Protein AF-A0A380EGG2-F1 (afdb_monomer_lite)

Radius of gyration: 13.26 Å; chains: 1; bounding box: 43×28×20 Å

pLDDT: mean 84.47, std 9.1, range [54.81, 91.19]

Organism: Staphylococcus aureus (NCBI:txid1280)

Secondary structure (DSSP, 8-state):
-EEETTEEE-----GGG---HHHHHHH--GGGTT-SEEEEEEETTEEEEEEE---------

Sequence (61 aa):
MIKVDQHYFELIENYRECFNEEQFIARYSDILDKYDYIVGDYGYDQLRLKGFTKILIKKQR

Structure (mmCIF, N/CA/C/O backbone):
data_AF-A0A380EGG2-F1
#
_entry.id   AF-A0A380EGG2-F1
#
loop_
_atom_site.group_PDB
_atom_site.id
_atom_site.type_symbol
_atom_site.label_atom_id
_atom_site.label_alt_id
_atom_site.label_comp_id
_atom_site.label_asym_id
_atom_site.label_entity_id
_atom_site.label_seq_id
_atom_site.pdbx_PDB_ins_code
_atom_site.Cartn_x
_atom_site.Cartn_y
_atom_site.Cartn_z
_atom_site.occupancy
_atom_site.B_iso_or_equiv
_atom_site.auth_seq_id
_atom_site.auth_comp_id
_atom_site.auth_asym_id
_atom_site.auth_atom_id
_atom_site.pdbx_PDB_model_num
ATOM 1 N N . MET A 1 1 ? -0.340 -3.802 13.762 1.00 76.56 1 MET A N 1
ATOM 2 C CA . MET A 1 1 ? -0.135 -4.857 12.748 1.00 76.56 1 MET A CA 1
ATOM 3 C C . MET A 1 1 ? -1.464 -5.025 12.048 1.00 76.56 1 MET A C 1
ATOM 5 O O . MET A 1 1 ? -2.436 -5.336 12.723 1.00 76.56 1 MET A O 1
ATOM 9 N N . ILE A 1 2 ? -1.519 -4.713 10.760 1.00 86.88 2 ILE A N 1
ATOM 10 C CA . ILE A 1 2 ? -2.739 -4.747 9.954 1.00 86.88 2 ILE A CA 1
ATOM 11 C C . ILE A 1 2 ? -2.832 -6.141 9.341 1.00 86.88 2 ILE A C 1
ATOM 13 O O . ILE A 1 2 ? -1.863 -6.612 8.746 1.00 86.88 2 ILE A O 1
ATOM 17 N N . LYS A 1 3 ? -3.967 -6.818 9.496 1.00 87.81 3 LYS A N 1
ATOM 18 C CA . LYS A 1 3 ? -4.187 -8.125 8.874 1.00 87.81 3 LYS A CA 1
ATOM 19 C C . LYS A 1 3 ? -5.034 -7.944 7.624 1.00 87.81 3 LYS A C 1
ATOM 21 O O . LYS A 1 3 ? -6.154 -7.452 7.719 1.00 87.81 3 LYS A O 1
ATOM 26 N N . VAL A 1 4 ? -4.517 -8.381 6.481 1.00 88.19 4 VAL A N 1
ATOM 27 C CA . VAL A 1 4 ? -5.273 -8.419 5.227 1.00 88.19 4 VAL A CA 1
ATOM 28 C C . VAL A 1 4 ? -5.183 -9.820 4.656 1.00 88.19 4 VAL A C 1
ATOM 30 O O . VAL A 1 4 ? -4.091 -10.308 4.379 1.00 88.19 4 VAL A O 1
ATOM 33 N N . ASP A 1 5 ? -6.334 -10.476 4.536 1.00 84.44 5 ASP A N 1
ATOM 34 C CA . ASP A 1 5 ? -6.433 -11.892 4.177 1.00 84.44 5 ASP A CA 1
ATOM 35 C C . ASP A 1 5 ? -5.521 -12.778 5.065 1.00 84.44 5 ASP A C 1
ATOM 37 O O . ASP A 1 5 ? -5.694 -12.829 6.292 1.00 84.44 5 ASP A O 1
ATOM 41 N N . GLN A 1 6 ? -4.538 -13.455 4.468 1.00 86.75 6 GLN A N 1
ATOM 42 C CA . GLN A 1 6 ? -3.529 -14.277 5.140 1.00 86.75 6 GLN A CA 1
ATOM 43 C C . GLN A 1 6 ? -2.203 -13.547 5.406 1.00 86.75 6 GLN A C 1
ATOM 45 O O . GLN A 1 6 ? -1.291 -14.129 5.997 1.00 86.75 6 GLN A O 1
ATOM 50 N N . HIS A 1 7 ? -2.101 -12.272 5.031 1.00 86.38 7 HIS A N 1
ATOM 51 C CA . HIS A 1 7 ? -0.893 -11.469 5.166 1.00 86.38 7 HIS A CA 1
ATOM 52 C C . HIS A 1 7 ? -0.970 -10.504 6.353 1.00 86.38 7 HIS A C 1
ATOM 54 O O . HIS A 1 7 ? -2.020 -9.961 6.709 1.00 86.38 7 HIS A O 1
ATOM 60 N N . TYR A 1 8 ? 0.189 -10.284 6.971 1.00 89.62 8 TYR A N 1
ATOM 61 C CA . TYR A 1 8 ? 0.363 -9.327 8.055 1.00 89.62 8 TYR A CA 1
ATOM 62 C C . TYR A 1 8 ? 1.221 -8.174 7.557 1.00 89.62 8 TYR A C 1
ATOM 64 O O . TYR A 1 8 ? 2.372 -8.367 7.172 1.00 89.62 8 TYR A O 1
ATOM 72 N N . PHE A 1 9 ? 0.654 -6.975 7.602 1.00 89.19 9 PHE A N 1
ATOM 73 C CA . PHE A 1 9 ? 1.312 -5.738 7.225 1.00 89.19 9 PHE A CA 1
ATOM 74 C C . PHE A 1 9 ? 1.701 -4.936 8.463 1.00 89.19 9 PHE A C 1
ATOM 76 O O . PHE A 1 9 ? 0.965 -4.837 9.453 1.00 89.19 9 PHE A O 1
ATOM 83 N N . GLU A 1 10 ? 2.875 -4.326 8.392 1.00 89.56 10 GLU A N 1
ATOM 84 C CA . GLU A 1 10 ? 3.344 -3.358 9.369 1.00 89.56 10 GLU A CA 1
ATOM 85 C C . GLU A 1 10 ? 3.298 -1.965 8.746 1.00 89.56 10 GLU A C 1
ATOM 87 O O . GLU A 1 10 ? 3.776 -1.750 7.632 1.00 89.56 10 GLU A O 1
ATOM 92 N N . LEU A 1 11 ? 2.700 -1.016 9.464 1.00 89.06 11 LEU A N 1
ATOM 93 C CA . LEU A 1 11 ? 2.691 0.376 9.045 1.00 89.06 11 LEU A CA 1
ATOM 94 C C . LEU A 1 11 ? 4.049 0.991 9.387 1.00 89.06 11 LEU A C 1
ATOM 96 O O . LEU A 1 11 ? 4.318 1.278 10.549 1.00 89.06 11 LEU A O 1
ATOM 100 N N . ILE A 1 12 ? 4.895 1.170 8.373 1.00 88.88 12 ILE A N 1
ATOM 101 C CA . ILE A 1 12 ? 6.252 1.711 8.542 1.00 88.88 12 ILE A CA 1
ATOM 102 C C . ILE A 1 12 ? 6.209 3.237 8.682 1.00 88.88 12 ILE A C 1
ATOM 104 O O . ILE A 1 12 ? 6.831 3.798 9.579 1.00 88.88 12 ILE A O 1
ATOM 108 N N . GLU A 1 13 ? 5.452 3.910 7.814 1.00 87.00 13 GLU A N 1
ATOM 109 C CA . GLU A 1 13 ? 5.298 5.364 7.834 1.00 87.00 13 GLU A CA 1
ATOM 110 C C . GLU A 1 13 ? 3.840 5.763 7.603 1.00 87.00 13 GLU A C 1
ATOM 112 O O . GLU A 1 13 ? 3.169 5.245 6.710 1.00 87.00 13 GLU A O 1
ATO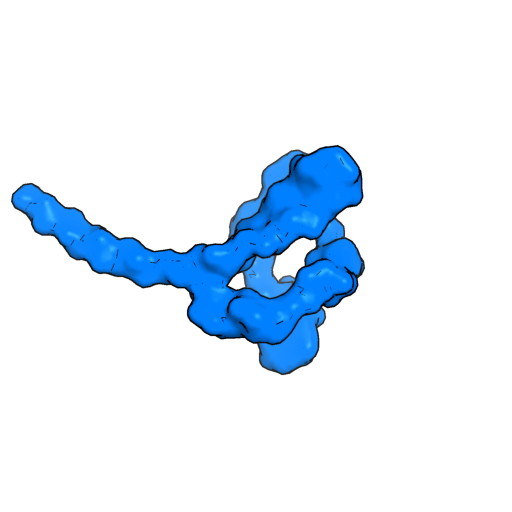M 117 N N . ASN A 1 14 ? 3.362 6.722 8.398 1.00 86.50 14 ASN A N 1
ATOM 118 C CA . ASN A 1 14 ? 2.060 7.353 8.221 1.00 86.50 14 ASN A CA 1
ATOM 119 C C . ASN A 1 14 ? 2.255 8.849 7.986 1.00 86.50 14 ASN A C 1
ATOM 121 O O . ASN A 1 14 ? 2.515 9.615 8.915 1.00 86.50 14 ASN A O 1
ATOM 125 N N . TYR A 1 15 ? 2.138 9.271 6.733 1.00 84.44 15 TYR A N 1
ATOM 126 C CA . TYR A 1 15 ? 2.259 10.678 6.393 1.00 84.44 15 TYR A CA 1
ATOM 127 C C . TYR A 1 15 ? 0.908 11.385 6.556 1.00 84.44 15 TYR A C 1
ATOM 129 O O . TYR A 1 15 ? -0.083 10.996 5.938 1.00 84.44 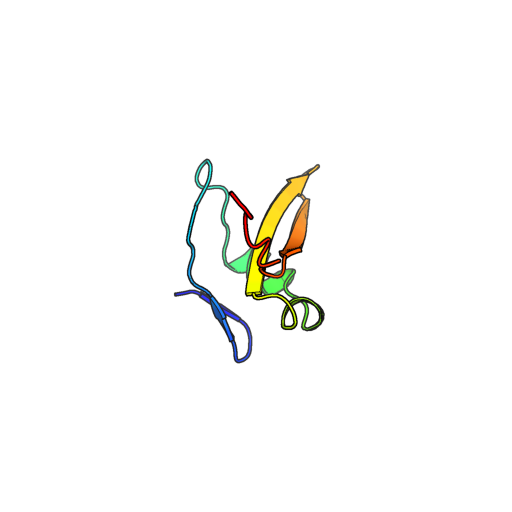15 TYR A O 1
ATOM 137 N N . ARG A 1 16 ? 0.887 12.451 7.371 1.00 84.75 16 ARG A N 1
ATOM 138 C CA . ARG A 1 16 ? -0.301 13.290 7.648 1.00 84.75 16 ARG A CA 1
ATOM 139 C C . ARG A 1 16 ? -1.514 12.523 8.180 1.00 84.75 16 ARG A C 1
ATOM 141 O O . ARG A 1 16 ? -2.641 12.923 7.912 1.00 84.75 16 ARG A O 1
ATOM 148 N N . GLU A 1 17 ? -1.285 11.414 8.879 1.00 82.44 17 GLU A N 1
ATOM 149 C CA . GLU A 1 17 ? -2.360 10.596 9.459 1.00 82.44 17 GLU A CA 1
ATOM 150 C C . GLU A 1 17 ? -3.398 10.131 8.417 1.00 82.44 17 GLU A C 1
ATOM 152 O O . GLU A 1 17 ? -4.549 9.858 8.736 1.00 82.44 17 GLU A O 1
ATOM 157 N N . CYS A 1 18 ? -2.991 10.038 7.147 1.00 82.25 18 CYS A N 1
ATOM 158 C CA . CYS A 1 18 ? -3.883 9.747 6.026 1.00 82.25 18 CYS A CA 1
ATOM 159 C C . CYS A 1 18 ? -4.093 8.234 5.819 1.00 82.25 18 CYS A C 1
ATOM 161 O O . CYS A 1 18 ? -4.889 7.802 4.984 1.00 82.25 18 CYS A O 1
ATOM 163 N N . PHE A 1 19 ? -3.384 7.396 6.576 1.00 86.69 19 PHE A N 1
ATOM 164 C CA . PHE A 1 19 ? -3.582 5.955 6.531 1.00 86.69 19 PHE A CA 1
ATOM 165 C C . PHE A 1 19 ? -4.935 5.559 7.142 1.00 86.69 19 PHE A C 1
ATOM 167 O O . PHE A 1 19 ? -5.196 5.815 8.315 1.00 86.69 19 PHE A O 1
ATOM 174 N N . ASN A 1 20 ? -5.771 4.887 6.349 1.00 87.69 20 ASN A N 1
ATOM 175 C CA . ASN A 1 20 ? -7.035 4.312 6.791 1.00 87.69 20 ASN A CA 1
ATOM 176 C C . ASN A 1 20 ? -7.017 2.804 6.503 1.00 87.69 20 ASN A C 1
ATOM 178 O O . ASN A 1 20 ? -6.905 2.386 5.348 1.00 87.69 20 ASN A O 1
ATOM 182 N N . GLU A 1 21 ? -7.111 2.003 7.565 1.00 88.62 21 GLU A N 1
ATOM 183 C CA . GLU A 1 21 ? -7.037 0.542 7.493 1.00 88.62 21 GLU A CA 1
ATOM 184 C C .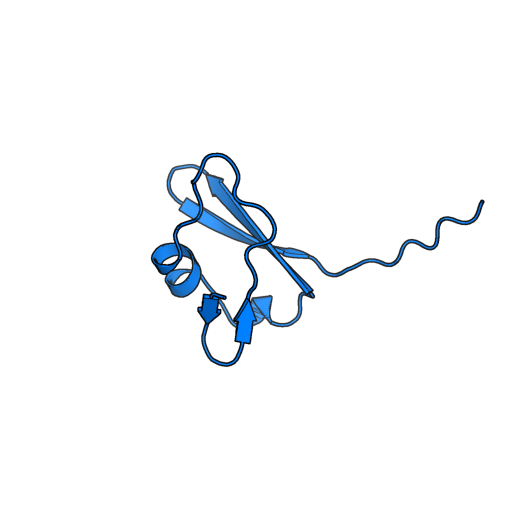 GLU A 1 21 ? -8.189 -0.058 6.673 1.00 88.62 21 GLU A C 1
ATOM 186 O O . GLU A 1 21 ? -7.961 -0.928 5.836 1.00 88.62 21 GLU A O 1
ATOM 191 N N . GLU A 1 22 ? -9.412 0.448 6.837 1.00 89.31 22 GLU A N 1
ATOM 192 C CA . GLU A 1 22 ? -10.599 -0.049 6.132 1.00 89.31 22 GLU A CA 1
ATOM 193 C C . GLU A 1 22 ? -10.500 0.200 4.622 1.00 89.31 22 GLU A C 1
ATOM 195 O O . GLU A 1 22 ? -10.777 -0.689 3.816 1.00 89.31 22 GLU A O 1
ATOM 200 N N . GLN A 1 23 ? -10.045 1.394 4.226 1.00 89.25 23 GLN A N 1
ATOM 201 C CA . GLN A 1 23 ? -9.791 1.736 2.821 1.00 89.25 23 GLN A CA 1
ATOM 202 C C . GLN A 1 23 ? -8.679 0.867 2.228 1.00 89.25 23 GLN A C 1
ATOM 204 O O . GLN A 1 23 ? -8.787 0.430 1.081 1.00 89.25 23 GLN A O 1
ATOM 209 N N . PHE A 1 24 ? -7.621 0.606 3.003 1.00 89.62 24 PHE A N 1
ATOM 210 C CA . PHE A 1 24 ? -6.524 -0.260 2.588 1.00 89.62 24 PHE A CA 1
ATOM 211 C C . PHE A 1 24 ? -7.014 -1.688 2.340 1.00 89.62 24 PHE A C 1
ATOM 213 O O . PHE A 1 24 ? -6.806 -2.198 1.243 1.00 89.62 24 PHE A O 1
ATOM 220 N N . ILE A 1 25 ? -7.734 -2.290 3.292 1.00 89.12 25 ILE A N 1
ATOM 221 C CA . ILE A 1 25 ? -8.308 -3.638 3.158 1.00 89.12 25 ILE A CA 1
ATOM 222 C C . ILE A 1 25 ? -9.266 -3.705 1.961 1.00 89.12 25 ILE A C 1
ATOM 224 O O . ILE A 1 25 ? -9.189 -4.635 1.164 1.00 89.12 25 ILE A O 1
ATOM 228 N N . ALA A 1 26 ? -10.133 -2.702 1.785 1.00 89.94 26 ALA A N 1
ATOM 229 C CA . ALA A 1 26 ? -11.123 -2.674 0.707 1.00 89.94 26 ALA A CA 1
ATOM 230 C C . ALA A 1 26 ? -10.527 -2.469 -0.699 1.00 89.94 26 ALA A C 1
ATOM 232 O O . ALA A 1 26 ? -11.190 -2.756 -1.700 1.00 89.9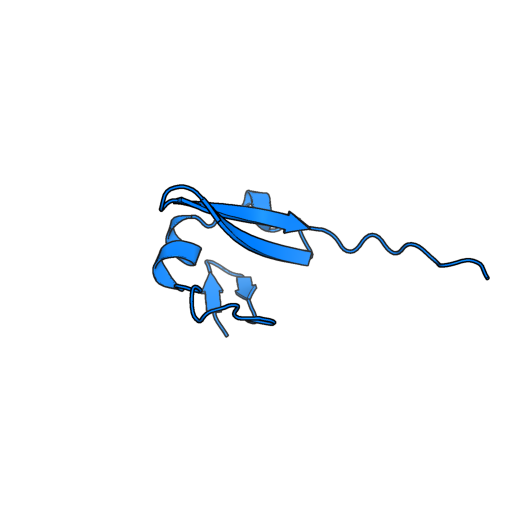4 26 ALA A O 1
ATOM 233 N N . ARG A 1 27 ? -9.316 -1.909 -0.799 1.00 89.19 27 ARG A N 1
ATOM 234 C CA . ARG A 1 27 ? -8.588 -1.719 -2.068 1.00 89.19 27 ARG A CA 1
ATOM 235 C C . ARG A 1 27 ? -7.492 -2.748 -2.292 1.00 89.19 27 ARG A C 1
ATOM 237 O O . ARG A 1 27 ? -6.953 -2.808 -3.398 1.00 89.19 27 ARG A O 1
ATOM 244 N N . TYR A 1 28 ? -7.144 -3.511 -1.264 1.00 90.06 28 TYR A N 1
ATOM 245 C CA . TYR A 1 28 ? -6.136 -4.543 -1.359 1.00 90.06 28 TYR A CA 1
ATOM 246 C C . TYR A 1 28 ? -6.522 -5.563 -2.430 1.00 90.06 28 TYR A C 1
ATOM 248 O O . TYR A 1 28 ? -7.687 -5.923 -2.585 1.00 90.06 28 TYR A O 1
ATOM 256 N N . SER A 1 29 ? -5.530 -6.015 -3.186 1.00 89.50 29 SER A N 1
ATOM 257 C CA . SER A 1 29 ? -5.702 -7.032 -4.214 1.00 89.50 29 SER A CA 1
ATOM 258 C C . SER A 1 29 ? -4.541 -8.002 -4.127 1.00 89.50 29 SER A C 1
ATOM 260 O O . SER A 1 29 ? -3.402 -7.567 -3.966 1.00 89.50 29 SER A O 1
ATOM 262 N N . ASP A 1 30 ? -4.817 -9.291 -4.318 1.00 89.12 30 ASP A N 1
ATOM 263 C CA . ASP A 1 30 ? -3.832 -10.382 -4.239 1.00 89.12 30 ASP A CA 1
ATOM 264 C C . ASP A 1 30 ? -2.655 -10.187 -5.211 1.00 89.12 30 ASP A C 1
ATOM 266 O O . ASP A 1 30 ? -1.563 -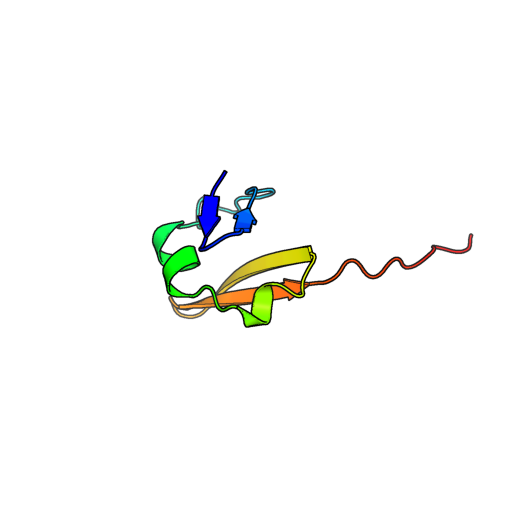10.718 -5.028 1.00 89.12 30 ASP A O 1
ATOM 270 N N . ILE A 1 31 ? -2.827 -9.354 -6.248 1.00 88.06 31 ILE A N 1
ATOM 271 C CA . ILE A 1 31 ? -1.737 -8.977 -7.157 1.00 88.06 31 ILE A CA 1
ATOM 272 C C . ILE A 1 31 ? -0.592 -8.242 -6.442 1.00 88.06 31 ILE A C 1
ATOM 274 O O . ILE A 1 31 ? 0.507 -8.142 -7.000 1.00 88.06 31 ILE A O 1
ATOM 278 N N . LEU A 1 32 ? -0.858 -7.693 -5.252 1.00 87.38 32 LEU A N 1
ATOM 279 C CA . LEU A 1 32 ? 0.109 -6.993 -4.422 1.00 87.38 32 LEU A CA 1
ATOM 280 C C . LEU A 1 32 ? 0.973 -7.944 -3.581 1.00 87.38 32 LEU A C 1
ATOM 282 O O . LEU A 1 32 ? 2.073 -7.545 -3.209 1.00 87.38 32 LEU A O 1
ATOM 286 N N . ASP A 1 33 ? 0.558 -9.200 -3.382 1.00 87.81 33 ASP A N 1
ATOM 287 C CA . ASP A 1 33 ? 1.279 -10.198 -2.569 1.00 87.81 33 ASP A CA 1
ATOM 288 C C . ASP A 1 33 ? 2.699 -10.476 -3.083 1.00 87.81 33 ASP A C 1
ATOM 290 O O . ASP A 1 33 ? 3.589 -10.874 -2.337 1.00 87.81 33 ASP A O 1
ATOM 294 N N . LYS A 1 34 ? 2.942 -10.251 -4.379 1.00 88.56 34 LYS A N 1
ATOM 295 C CA . LYS A 1 34 ? 4.264 -10.438 -4.998 1.00 88.56 34 LYS A CA 1
ATOM 296 C C . LYS A 1 34 ? 5.281 -9.345 -4.645 1.00 88.56 34 LYS A C 1
ATOM 298 O O . LYS A 1 34 ? 6.423 -9.428 -5.096 1.00 88.56 34 LYS A O 1
ATOM 303 N N . TYR A 1 35 ? 4.865 -8.284 -3.958 1.00 90.19 35 TYR A N 1
ATOM 304 C CA . TYR A 1 35 ? 5.713 -7.142 -3.631 1.00 90.19 35 TYR A CA 1
ATOM 305 C C . TYR A 1 35 ? 6.056 -7.124 -2.143 1.00 90.19 35 TYR A C 1
ATOM 307 O O . TYR A 1 35 ? 5.204 -7.351 -1.294 1.00 90.19 35 TYR A O 1
ATOM 315 N N . ASP A 1 36 ? 7.305 -6.779 -1.832 1.00 88.12 36 ASP A N 1
ATOM 316 C CA . ASP A 1 36 ? 7.788 -6.681 -0.451 1.00 88.12 36 ASP A CA 1
ATOM 317 C C . ASP A 1 36 ? 7.203 -5.471 0.297 1.00 88.12 36 ASP A C 1
ATOM 319 O O . ASP A 1 36 ? 7.071 -5.484 1.518 1.00 88.12 36 ASP A O 1
ATOM 323 N N . TYR A 1 37 ? 6.883 -4.401 -0.435 1.00 89.19 37 TYR A N 1
ATOM 324 C CA . TYR A 1 37 ? 6.394 -3.143 0.115 1.00 89.19 37 TYR A CA 1
ATOM 325 C C . TYR A 1 37 ? 5.186 -2.656 -0.669 1.00 89.19 37 TYR A C 1
ATOM 327 O O . TYR A 1 37 ? 5.149 -2.737 -1.898 1.00 89.19 37 TYR A O 1
ATOM 335 N N . ILE A 1 38 ? 4.222 -2.073 0.035 1.00 90.12 38 ILE A N 1
ATOM 336 C CA . ILE A 1 38 ? 3.056 -1.437 -0.570 1.00 90.12 38 ILE A CA 1
ATOM 337 C C . ILE A 1 38 ? 3.035 0.011 -0.114 1.00 90.12 38 ILE A C 1
ATOM 339 O O . ILE A 1 38 ? 3.124 0.300 1.076 1.00 90.12 38 ILE A O 1
ATOM 343 N N . VAL A 1 39 ? 2.918 0.922 -1.074 1.00 90.25 39 VAL A N 1
ATOM 344 C CA . VAL A 1 39 ? 2.779 2.351 -0.813 1.00 90.25 39 VAL A CA 1
ATOM 345 C C . VAL A 1 39 ? 1.410 2.786 -1.301 1.00 90.25 39 VAL A C 1
ATOM 347 O O . VAL A 1 39 ? 1.037 2.521 -2.445 1.00 90.25 39 VAL A O 1
ATOM 350 N N . GLY A 1 40 ? 0.664 3.429 -0.407 1.00 90.06 40 GLY A N 1
ATOM 351 C CA . GLY A 1 40 ? -0.616 4.048 -0.709 1.00 90.06 40 GLY A CA 1
ATOM 352 C C . GL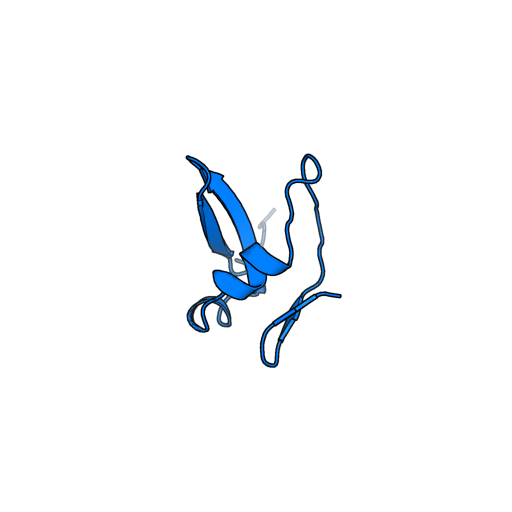Y A 1 40 ? -0.456 5.547 -0.918 1.00 90.06 40 GLY A C 1
ATOM 353 O O . GLY A 1 40 ? 0.146 6.219 -0.082 1.00 90.06 40 GLY A O 1
ATOM 354 N N . ASP A 1 41 ? -1.017 6.078 -1.998 1.00 89.50 41 ASP A N 1
ATOM 355 C CA . ASP A 1 41 ? -1.160 7.517 -2.199 1.00 89.50 41 ASP A CA 1
ATOM 356 C C . ASP A 1 41 ? -2.626 7.875 -2.473 1.00 89.50 41 ASP A C 1
ATOM 358 O O . ASP A 1 41 ? -3.363 7.105 -3.090 1.00 89.50 41 ASP A O 1
ATOM 362 N N . TYR A 1 42 ? -3.062 9.036 -1.986 1.00 86.56 42 TYR A N 1
ATOM 363 C CA . TYR A 1 42 ? -4.411 9.541 -2.230 1.00 86.56 42 TYR A CA 1
ATOM 364 C C . TYR A 1 42 ? -4.384 10.547 -3.373 1.00 86.56 42 TYR A C 1
ATOM 366 O O . TYR A 1 42 ? -3.751 11.601 -3.280 1.00 86.56 42 TYR A O 1
ATOM 374 N N . GLY A 1 43 ? -5.100 10.234 -4.449 1.00 84.81 43 GLY A N 1
ATOM 375 C CA . GLY A 1 43 ? -5.354 11.158 -5.548 1.00 84.81 43 GLY A CA 1
ATOM 376 C C . GLY A 1 43 ? -6.851 11.261 -5.802 1.00 84.81 43 GLY A C 1
ATOM 377 O O . GLY A 1 43 ? -7.496 10.235 -5.974 1.00 84.81 43 GLY A O 1
ATOM 378 N N . TYR A 1 44 ? -7.398 12.481 -5.847 1.00 82.75 44 TYR A N 1
ATOM 379 C CA . TYR A 1 44 ? -8.832 12.723 -6.092 1.00 82.75 44 TYR A CA 1
ATOM 380 C C . TYR A 1 44 ? -9.757 11.867 -5.200 1.00 82.75 44 TYR A C 1
ATOM 382 O O . TYR A 1 44 ? -10.655 11.198 -5.708 1.00 82.75 44 TYR A O 1
ATOM 390 N N . ASP A 1 45 ? -9.487 11.825 -3.889 1.00 81.50 45 ASP A N 1
ATOM 391 C CA . ASP A 1 45 ? -10.210 11.002 -2.895 1.00 81.50 45 ASP A CA 1
ATOM 392 C C . ASP A 1 45 ? -10.156 9.478 -3.125 1.00 81.50 45 ASP A C 1
ATOM 394 O O . ASP A 1 45 ? -10.819 8.707 -2.431 1.00 81.50 45 ASP A O 1
ATOM 398 N N . GLN A 1 46 ? -9.327 9.008 -4.058 1.00 85.75 46 GLN A N 1
ATOM 399 C CA . GLN A 1 46 ? -9.110 7.586 -4.300 1.00 85.75 46 GLN A CA 1
ATOM 400 C C . GLN A 1 46 ? -7.755 7.149 -3.751 1.00 85.75 46 GLN A C 1
ATOM 402 O O . GLN A 1 46 ? -6.711 7.698 -4.111 1.00 85.75 46 GLN A O 1
ATOM 407 N N . LEU A 1 47 ? -7.782 6.119 -2.902 1.00 88.31 47 LEU A N 1
ATOM 408 C CA . LEU A 1 47 ? -6.585 5.420 -2.454 1.00 88.31 47 LEU A CA 1
ATOM 409 C C . LEU A 1 47 ? -6.042 4.561 -3.598 1.00 88.31 47 LEU A C 1
ATOM 411 O O . LEU A 1 47 ? -6.716 3.651 -4.086 1.00 88.31 47 LEU A O 1
ATOM 415 N N . ARG A 1 48 ? -4.806 4.839 -4.003 1.00 89.56 48 ARG A N 1
ATOM 416 C CA . ARG A 1 48 ? -4.064 4.074 -5.002 1.00 89.56 48 ARG A CA 1
ATOM 417 C C . ARG A 1 48 ? -2.972 3.292 -4.301 1.00 89.56 48 ARG A C 1
ATOM 419 O O . ARG A 1 48 ? -2.152 3.875 -3.602 1.00 89.56 48 ARG A O 1
ATOM 426 N N . LEU A 1 49 ? -2.964 1.978 -4.496 1.00 91.19 49 LEU A N 1
ATOM 427 C CA . LEU A 1 49 ? -1.945 1.096 -3.941 1.00 91.19 49 LEU A CA 1
ATOM 428 C C . LEU A 1 49 ? -0.937 0.740 -5.026 1.00 91.19 49 LEU A C 1
ATOM 430 O O . LEU A 1 49 ? -1.305 0.276 -6.107 1.00 91.19 49 LEU A O 1
ATOM 434 N N . LYS A 1 50 ? 0.344 0.937 -4.728 1.00 90.19 50 LYS A N 1
ATOM 435 C CA . LYS A 1 50 ? 1.440 0.547 -5.605 1.00 90.19 50 LYS A CA 1
ATOM 436 C C . LYS A 1 50 ? 2.408 -0.349 -4.853 1.00 90.19 50 LYS A C 1
ATOM 438 O O . LYS A 1 50 ? 2.976 0.039 -3.835 1.00 90.19 50 LYS A O 1
ATOM 443 N N . GLY A 1 51 ? 2.586 -1.552 -5.384 1.00 90.44 51 GLY A N 1
ATOM 444 C CA . GLY A 1 51 ? 3.572 -2.499 -4.895 1.00 90.44 51 GLY A CA 1
ATOM 445 C C . GLY A 1 51 ? 4.972 -2.167 -5.404 1.00 90.44 51 GLY A C 1
ATOM 446 O O . GLY A 1 51 ? 5.167 -1.836 -6.578 1.00 90.44 51 GLY A O 1
ATOM 447 N N . PHE A 1 52 ? 5.948 -2.274 -4.514 1.00 88.75 52 PHE A N 1
ATOM 448 C CA . PHE A 1 52 ? 7.366 -2.118 -4.783 1.00 88.75 52 PHE A CA 1
ATOM 449 C C . PHE A 1 52 ? 8.101 -3.354 -4.278 1.00 88.75 52 PHE A C 1
ATOM 451 O O . PHE A 1 52 ? 7.891 -3.809 -3.158 1.00 88.75 52 PHE A O 1
ATOM 458 N N . THR A 1 53 ? 8.989 -3.893 -5.107 1.00 86.19 53 THR A N 1
ATOM 459 C CA . THR A 1 53 ? 9.930 -4.925 -4.669 1.00 86.19 53 THR A CA 1
ATOM 460 C C . THR A 1 53 ? 11.259 -4.278 -4.330 1.00 86.19 53 THR A C 1
ATOM 462 O O . THR A 1 53 ? 11.651 -3.267 -4.929 1.00 86.19 53 THR A O 1
ATOM 465 N N . LYS A 1 54 ? 11.972 -4.855 -3.367 1.00 82.00 54 LYS A N 1
ATOM 466 C CA . LYS A 1 54 ? 13.305 -4.389 -3.008 1.00 82.00 54 LYS A CA 1
ATOM 467 C C . LYS A 1 54 ? 14.288 -4.710 -4.133 1.00 82.00 54 LYS A C 1
ATOM 469 O O . LYS A 1 54 ? 14.905 -5.772 -4.158 1.00 82.00 54 LYS A O 1
ATOM 474 N N . ILE A 1 55 ? 14.506 -3.767 -5.046 1.00 70.94 55 ILE A N 1
ATOM 475 C CA . ILE A 1 55 ? 15.609 -3.877 -6.002 1.00 70.94 55 ILE A CA 1
ATOM 476 C C . ILE A 1 55 ? 16.902 -3.611 -5.229 1.00 70.94 55 ILE A C 1
ATOM 478 O O . ILE A 1 55 ? 17.229 -2.474 -4.888 1.00 70.94 55 ILE A O 1
ATOM 482 N N . LEU A 1 56 ? 17.637 -4.680 -4.922 1.00 64.81 56 LEU A N 1
ATOM 483 C CA . LEU A 1 56 ? 18.975 -4.611 -4.345 1.00 64.81 56 LEU A CA 1
ATOM 484 C C . LEU A 1 56 ? 19.945 -4.042 -5.386 1.00 64.81 56 LEU A C 1
ATOM 486 O O . LEU A 1 56 ? 20.687 -4.778 -6.037 1.00 64.81 56 LEU A O 1
ATOM 490 N N . ILE A 1 57 ? 19.971 -2.720 -5.542 1.00 65.69 57 ILE A N 1
ATOM 491 C CA . ILE A 1 57 ? 21.070 -2.064 -6.246 1.00 65.69 57 ILE A CA 1
ATOM 492 C C . ILE A 1 57 ? 22.287 -2.181 -5.326 1.00 65.69 57 ILE A C 1
ATOM 494 O O . ILE A 1 57 ? 22.452 -1.406 -4.382 1.00 65.69 57 ILE A O 1
ATOM 498 N N . LYS A 1 58 ? 23.130 -3.198 -5.553 1.00 56.12 58 LYS A N 1
ATOM 499 C CA . LYS A 1 58 ? 24.472 -3.235 -4.966 1.00 56.12 58 LYS A CA 1
ATOM 500 C C . LYS A 1 58 ? 25.191 -1.988 -5.466 1.00 56.12 58 LYS A C 1
ATOM 502 O O . LYS A 1 58 ? 25.633 -1.945 -6.609 1.00 56.12 58 LYS A O 1
ATOM 507 N N . LYS A 1 59 ? 25.272 -0.969 -4.614 1.00 58.03 59 LYS A N 1
ATOM 508 C CA . LYS A 1 59 ? 26.084 0.221 -4.840 1.00 58.03 59 LYS A CA 1
ATOM 509 C C . LYS A 1 59 ? 27.540 -0.258 -4.904 1.00 58.03 59 LYS A C 1
ATOM 511 O O . LYS A 1 59 ? 28.158 -0.483 -3.866 1.00 58.03 59 LYS A O 1
ATOM 516 N N . GLN A 1 60 ? 28.041 -0.546 -6.109 1.00 54.81 60 GLN A N 1
ATOM 517 C CA . GLN A 1 60 ? 29.480 -0.662 -6.316 1.00 54.81 60 GLN A CA 1
ATOM 518 C C . GLN A 1 60 ? 30.063 0.724 -6.043 1.00 54.81 60 GLN A C 1
ATOM 520 O O . GLN A 1 60 ? 29.505 1.729 -6.485 1.00 54.81 60 GLN A O 1
ATOM 525 N N . ARG A 1 61 ? 31.075 0.731 -5.176 1.00 56.00 61 ARG A N 1
ATOM 526 C CA . ARG A 1 61 ? 31.821 1.909 -4.739 1.00 56.00 61 ARG A CA 1
ATOM 527 C C . ARG A 1 61 ? 32.431 2.655 -5.913 1.00 56.00 61 ARG A C 1
ATOM 529 O O . ARG A 1 61 ? 32.845 1.968 -6.870 1.00 56.00 61 ARG A O 1
#

Foldseek 3Di:
DQDADPDDDDDPDDDPVPDDNVLCNVPDDVVQVVAPDWDWDDDPNHTDIDGHHPPPPPPDD

InterPro domains:
  IPR009370 YutD-like [PF06265] (3-55)
  IPR038141 YutD-like superfamily [G3DSA:3.50.4.20] (1-61)